Protein AF-A0A2I2V5B1-F1 (afdb_monomer_lite)

Foldseek 3Di:
DPPQAEEDVVVVVLVCVLPDPDPDDPVVLQVDFPDWDWDADPVRRYIGTPPVPTHGDD

pLDDT: mean 80.19, std 11.84, range [50.72, 94.38]

Sequence (58 aa):
MASGVTVNDEVIKVFNDMKVRKSSTQEEIKKRKKAVLFCLSDDKRQIMVEEAKQILGS

Structure (mmCIF, N/CA/C/O backbone):
data_AF-A0A2I2V5B1-F1
#
_entry.id   AF-A0A2I2V5B1-F1
#
loop_
_atom_site.group_PDB
_atom_site.id
_atom_site.type_symbol
_atom_site.label_atom_id
_atom_site.label_alt_id
_atom_site.label_comp_id
_atom_site.label_asym_id
_atom_site.label_entity_id
_atom_site.label_seq_id
_atom_site.pdbx_PDB_ins_code
_atom_site.Cartn_x
_atom_site.Cartn_y
_atom_site.Cartn_z
_atom_site.occupancy
_atom_site.B_iso_or_equiv
_atom_site.auth_seq_id
_atom_site.auth_comp_id
_atom_site.auth_asym_id
_atom_site.auth_atom_id
_atom_site.pdbx_PDB_model_num
ATOM 1 N N . MET A 1 1 ? 21.376 -3.245 -7.365 1.00 58.31 1 MET A N 1
ATOM 2 C CA . MET A 1 1 ? 20.030 -3.448 -7.939 1.00 58.31 1 MET A CA 1
ATOM 3 C C . MET A 1 1 ? 19.277 -2.136 -7.818 1.00 58.31 1 MET A C 1
ATOM 5 O O . MET A 1 1 ? 19.029 -1.715 -6.699 1.00 58.31 1 MET A O 1
ATOM 9 N N . ALA A 1 2 ? 18.991 -1.460 -8.930 1.00 59.69 2 ALA A N 1
ATOM 10 C CA . ALA A 1 2 ? 18.018 -0.370 -8.947 1.00 59.69 2 ALA A CA 1
ATOM 11 C C . ALA A 1 2 ? 16.694 -0.990 -9.399 1.00 59.69 2 ALA A C 1
ATOM 13 O O . ALA A 1 2 ? 16.658 -1.629 -10.447 1.00 59.69 2 ALA A O 1
ATOM 14 N N . SER A 1 3 ? 15.639 -0.889 -8.591 1.00 71.56 3 SER A N 1
ATOM 15 C CA . SER A 1 3 ? 14.395 -1.639 -8.807 1.00 71.56 3 SER A CA 1
ATOM 16 C C . SER A 1 3 ? 13.561 -1.139 -9.991 1.00 71.56 3 SER A C 1
ATOM 18 O O . SER A 1 3 ? 12.534 -1.737 -10.278 1.00 71.56 3 SER A O 1
ATOM 20 N N . GLY A 1 4 ? 13.968 -0.063 -10.682 1.00 86.75 4 GLY A N 1
ATOM 21 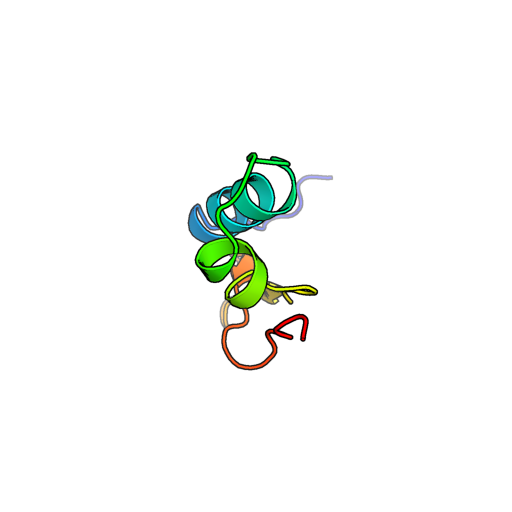C CA . GLY A 1 4 ? 13.254 0.505 -11.837 1.00 86.75 4 GLY A CA 1
ATOM 22 C C . GLY A 1 4 ? 11.851 1.042 -11.524 1.00 86.75 4 GLY A C 1
ATOM 23 O O . GLY A 1 4 ? 11.185 1.555 -12.417 1.00 86.75 4 GLY A O 1
ATOM 24 N N . VAL A 1 5 ? 11.423 0.937 -10.264 1.00 89.88 5 VAL A N 1
ATOM 25 C CA . VAL A 1 5 ? 10.103 1.318 -9.776 1.00 89.88 5 VAL A CA 1
ATOM 26 C C . VAL A 1 5 ? 10.228 2.432 -8.751 1.00 89.88 5 VAL A C 1
ATOM 28 O O . VAL A 1 5 ? 11.115 2.406 -7.894 1.00 89.88 5 VAL A O 1
ATOM 31 N N . THR A 1 6 ? 9.336 3.408 -8.834 1.00 93.50 6 THR A N 1
ATOM 32 C CA . THR A 1 6 ? 9.194 4.479 -7.852 1.00 93.50 6 THR A CA 1
ATOM 33 C C . THR A 1 6 ? 8.086 4.132 -6.864 1.00 93.50 6 THR A C 1
ATOM 35 O O . THR A 1 6 ? 7.212 3.308 -7.129 1.00 93.50 6 THR A O 1
ATOM 38 N N . VAL A 1 7 ? 8.135 4.725 -5.678 1.00 92.81 7 VAL A N 1
ATOM 39 C CA . VAL A 1 7 ? 7.087 4.563 -4.667 1.00 92.81 7 VAL A CA 1
ATOM 40 C C . VAL A 1 7 ? 6.235 5.818 -4.694 1.00 92.81 7 VAL A C 1
ATOM 42 O O . VAL A 1 7 ? 6.781 6.917 -4.644 1.00 92.81 7 VAL A O 1
ATOM 45 N N . ASN A 1 8 ? 4.918 5.663 -4.796 1.00 93.12 8 ASN A N 1
ATOM 46 C CA . ASN A 1 8 ? 4.004 6.795 -4.719 1.00 93.12 8 ASN A CA 1
ATOM 47 C C . ASN A 1 8 ? 3.996 7.371 -3.287 1.00 93.12 8 ASN A C 1
ATOM 49 O O . ASN A 1 8 ? 4.016 6.615 -2.312 1.00 93.12 8 ASN A O 1
ATOM 53 N N . ASP A 1 9 ? 3.943 8.696 -3.144 1.00 93.31 9 ASP A N 1
ATOM 54 C CA . ASP A 1 9 ? 3.913 9.381 -1.845 1.00 93.31 9 ASP A CA 1
ATOM 55 C C . ASP A 1 9 ? 2.767 8.910 -0.937 1.00 93.31 9 ASP A C 1
ATOM 57 O O . ASP A 1 9 ? 2.911 8.866 0.289 1.00 93.31 9 ASP A O 1
ATOM 61 N N . GLU A 1 10 ? 1.647 8.472 -1.515 1.00 90.81 10 GLU A N 1
ATOM 62 C CA . GLU A 1 10 ? 0.533 7.911 -0.748 1.00 90.81 10 GLU A CA 1
ATOM 63 C C . GLU A 1 10 ? 0.915 6.634 0.008 1.00 90.81 10 GLU A C 1
ATOM 65 O O . GLU A 1 10 ? 0.511 6.446 1.157 1.00 90.81 10 GLU A O 1
ATOM 70 N N . VAL A 1 11 ? 1.761 5.787 -0.584 1.00 91.06 11 VAL A N 1
ATOM 71 C CA . VAL A 1 11 ? 2.283 4.577 0.069 1.00 91.06 11 VAL A CA 1
ATOM 72 C C . VAL A 1 11 ? 3.122 4.953 1.289 1.00 91.06 11 VAL A C 1
ATOM 74 O O . VAL A 1 11 ? 2.987 4.344 2.352 1.00 91.06 11 VAL A O 1
ATOM 77 N N . ILE A 1 12 ? 3.947 5.996 1.163 1.00 91.88 12 ILE A N 1
ATOM 78 C CA . ILE A 1 12 ? 4.795 6.502 2.250 1.00 91.88 12 ILE A CA 1
ATOM 79 C C . ILE A 1 12 ? 3.928 7.060 3.384 1.00 91.88 12 ILE A C 1
ATOM 81 O O . ILE A 1 12 ? 4.170 6.765 4.558 1.00 91.88 12 ILE A O 1
ATOM 85 N N . LYS A 1 13 ? 2.889 7.830 3.043 1.00 89.56 13 LYS A N 1
ATOM 86 C CA . LYS A 1 13 ? 1.935 8.380 4.011 1.00 89.56 13 LYS A CA 1
ATOM 87 C C . LYS A 1 13 ? 1.218 7.272 4.783 1.00 89.56 13 LYS A C 1
ATOM 89 O O . LYS A 1 13 ? 1.245 7.282 6.012 1.00 89.56 13 LYS A O 1
ATOM 94 N N . VAL A 1 14 ? 0.655 6.285 4.081 1.00 86.25 14 VAL A N 1
ATOM 95 C CA . VAL A 1 14 ? -0.039 5.150 4.710 1.00 86.25 14 VAL A CA 1
ATOM 96 C C . VAL A 1 14 ? 0.910 4.346 5.596 1.00 86.25 14 VAL A C 1
ATOM 98 O O . VAL A 1 14 ? 0.548 3.974 6.712 1.00 86.25 14 VAL A O 1
ATOM 101 N N . PHE A 1 15 ? 2.145 4.119 5.149 1.00 86.69 15 PHE A N 1
ATOM 102 C CA . PHE A 1 15 ? 3.140 3.415 5.952 1.00 86.69 15 PHE A CA 1
ATOM 103 C C . PHE A 1 15 ? 3.475 4.166 7.248 1.00 86.69 15 PHE A C 1
ATOM 105 O O . PHE A 1 15 ? 3.548 3.555 8.318 1.00 86.69 15 PHE A O 1
ATOM 112 N N . ASN A 1 16 ? 3.633 5.490 7.179 1.00 87.12 16 ASN A N 1
ATOM 113 C CA . ASN A 1 16 ? 3.853 6.316 8.363 1.00 87.12 16 ASN A CA 1
ATOM 114 C C . ASN A 1 16 ? 2.644 6.285 9.307 1.00 87.12 16 ASN A C 1
ATOM 116 O O . ASN A 1 16 ? 2.825 6.067 10.503 1.00 87.12 16 ASN A O 1
ATOM 120 N N . ASP A 1 17 ? 1.423 6.399 8.790 1.00 81.19 17 ASP A N 1
ATOM 121 C CA . ASP A 1 17 ? 0.206 6.312 9.605 1.00 81.19 17 ASP A CA 1
ATOM 122 C C . ASP A 1 17 ? 0.047 4.930 10.269 1.00 81.19 17 ASP A C 1
ATOM 124 O O . ASP A 1 17 ? -0.393 4.831 11.416 1.00 81.19 17 ASP A O 1
ATOM 128 N N . MET A 1 18 ? 0.466 3.848 9.600 1.00 79.00 18 MET A N 1
ATOM 129 C CA . MET A 1 18 ? 0.480 2.505 10.191 1.00 79.00 18 MET A CA 1
ATOM 130 C C . MET A 1 18 ? 1.560 2.350 11.271 1.00 79.00 18 MET A C 1
ATOM 132 O O . MET A 1 18 ? 1.290 1.753 12.321 1.00 79.00 18 MET A O 1
ATOM 136 N N . LYS A 1 19 ? 2.769 2.876 11.027 1.00 74.00 19 LYS A N 1
ATOM 137 C CA . LYS A 1 19 ? 3.937 2.742 11.913 1.00 74.00 19 LYS A CA 1
ATOM 138 C C . LYS A 1 19 ? 3.824 3.603 13.173 1.00 74.00 19 LYS A C 1
ATOM 140 O O . LYS A 1 19 ? 4.248 3.168 14.246 1.00 74.00 19 LYS A O 1
ATOM 145 N N . VAL A 1 20 ? 3.273 4.812 13.072 1.00 63.47 20 VAL A N 1
ATOM 146 C CA . VAL A 1 20 ? 3.159 5.719 14.216 1.00 63.47 20 VAL A CA 1
ATOM 147 C C . VAL A 1 20 ? 2.055 5.203 15.144 1.00 63.47 20 VAL A C 1
ATOM 149 O O . VAL A 1 20 ? 0.867 5.249 14.833 1.00 63.47 20 VAL A O 1
ATOM 152 N N . ARG A 1 21 ? 2.436 4.716 16.333 1.00 61.88 21 ARG A N 1
ATOM 153 C CA . ARG A 1 21 ? 1.504 4.533 17.457 1.00 61.88 21 ARG A CA 1
ATOM 154 C C . ARG A 1 21 ? 1.115 5.916 17.985 1.00 61.88 21 ARG A C 1
ATOM 156 O O . ARG A 1 21 ? 1.614 6.340 19.022 1.00 61.88 21 ARG A O 1
ATOM 163 N N . LYS A 1 22 ? 0.275 6.651 17.250 1.00 62.12 22 LYS A N 1
ATOM 164 C CA . LYS A 1 22 ? -0.384 7.829 17.817 1.00 62.12 22 LYS A CA 1
ATOM 165 C C . LYS A 1 22 ? -1.318 7.328 18.913 1.00 62.12 22 LYS A C 1
ATOM 167 O O . LYS A 1 22 ? -1.953 6.284 18.761 1.00 62.12 22 LYS A O 1
ATOM 172 N N . SER A 1 23 ? -1.356 8.039 20.030 1.00 57.62 23 SER A N 1
ATOM 173 C CA . SER A 1 23 ? -2.357 7.878 21.082 1.00 57.62 23 SER A CA 1
ATOM 174 C C . SER A 1 23 ? -3.720 8.247 20.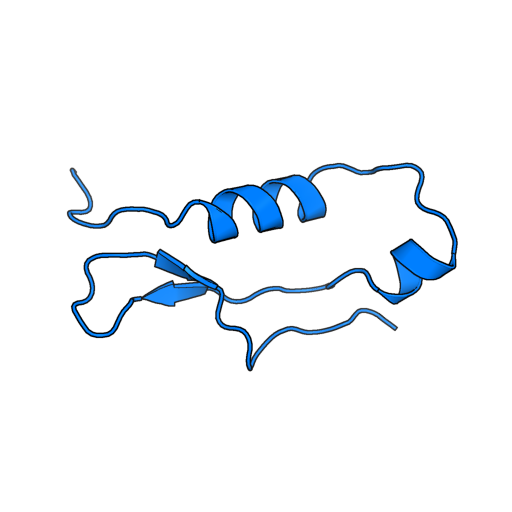489 1.00 57.62 23 SER A C 1
ATOM 176 O O . SER A 1 23 ? -4.176 9.377 20.610 1.00 57.62 23 SER A O 1
AT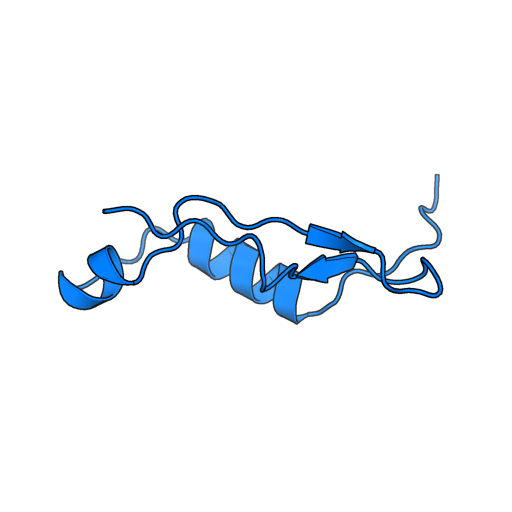OM 178 N N . SER A 1 24 ? -4.291 7.328 19.719 1.00 64.88 24 SER A N 1
ATOM 179 C CA . SER A 1 24 ? -5.467 7.568 18.894 1.00 64.88 24 SER A CA 1
ATOM 180 C C . SER A 1 24 ? -6.731 7.493 19.737 1.00 64.88 24 SER A C 1
ATOM 182 O O . SER A 1 24 ? -6.871 6.634 20.611 1.00 64.88 24 SER A O 1
ATOM 184 N N . THR A 1 25 ? -7.668 8.388 19.452 1.00 73.81 25 THR A N 1
ATOM 185 C CA . THR A 1 25 ? -9.022 8.330 20.014 1.00 73.81 25 THR A CA 1
ATOM 186 C C . THR A 1 25 ? -9.728 7.030 19.593 1.00 73.81 25 THR A C 1
ATOM 188 O O . THR A 1 25 ? -9.364 6.419 18.587 1.00 73.81 25 THR A O 1
ATOM 191 N N . GLN A 1 26 ? -10.750 6.576 20.335 1.00 71.94 26 GLN A N 1
ATOM 192 C CA . GLN A 1 26 ? -11.472 5.332 19.992 1.00 71.94 26 GLN A CA 1
ATOM 193 C C . GLN A 1 26 ? -12.011 5.325 18.550 1.00 71.94 26 GLN A C 1
ATOM 195 O O . GLN A 1 26 ? -12.041 4.274 17.911 1.00 71.94 26 GLN A O 1
ATOM 200 N N . GLU A 1 27 ? -12.409 6.482 18.018 1.00 74.31 27 GLU A N 1
ATOM 201 C CA . GLU A 1 27 ? -12.869 6.604 16.632 1.00 74.31 27 GLU A CA 1
ATOM 202 C C . GLU A 1 27 ? -11.747 6.408 15.605 1.00 74.31 27 GLU A C 1
ATOM 204 O O . GLU A 1 27 ? -11.961 5.762 14.579 1.00 74.31 27 GLU A O 1
ATOM 209 N N . GLU A 1 28 ? -10.541 6.909 15.875 1.00 74.12 28 GLU A N 1
ATOM 210 C CA . GLU A 1 28 ? -9.372 6.680 15.019 1.00 74.12 28 GLU A CA 1
ATOM 211 C C . GLU A 1 28 ? -8.894 5.227 15.076 1.00 74.12 28 GLU A C 1
ATOM 213 O O . GLU A 1 28 ? -8.487 4.677 14.054 1.00 74.12 28 GLU A O 1
ATOM 218 N N . ILE A 1 29 ? -8.997 4.576 16.242 1.00 72.31 29 ILE A N 1
ATOM 219 C CA . ILE A 1 29 ? -8.682 3.148 16.385 1.00 72.31 29 ILE A CA 1
ATOM 220 C C . ILE A 1 29 ? -9.636 2.309 15.526 1.00 72.31 29 ILE A C 1
ATOM 222 O O . ILE A 1 29 ? -9.170 1.442 14.792 1.00 72.31 29 ILE A O 1
ATOM 226 N N . LYS A 1 30 ? -10.944 2.609 15.541 1.00 70.56 30 LYS A N 1
ATOM 227 C CA . LYS A 1 30 ? -11.939 1.920 14.695 1.00 70.56 30 LYS A CA 1
ATOM 228 C C . LYS A 1 30 ? -11.721 2.138 13.197 1.00 70.56 30 LYS A C 1
ATOM 230 O O . LYS A 1 30 ? -12.065 1.275 12.399 1.00 70.56 30 LYS A O 1
ATOM 235 N N . LYS A 1 31 ? -11.161 3.284 12.797 1.00 72.19 31 LYS A N 1
ATOM 236 C CA . LYS A 1 31 ? -10.830 3.591 11.393 1.00 72.19 31 LYS A CA 1
ATOM 237 C C . LYS A 1 31 ? -9.449 3.065 10.982 1.00 72.19 31 LYS A C 1
ATOM 239 O O . LYS A 1 31 ? -9.063 3.201 9.819 1.00 72.19 31 LYS A O 1
ATOM 244 N N . ARG A 1 32 ? -8.694 2.457 11.907 1.00 71.19 32 ARG A N 1
ATOM 245 C CA . ARG A 1 32 ? -7.340 1.970 11.647 1.00 71.19 32 ARG A CA 1
ATOM 246 C C . ARG A 1 32 ? -7.379 0.716 10.778 1.00 71.19 32 ARG A C 1
ATOM 248 O O . ARG A 1 32 ? -7.951 -0.318 11.126 1.00 71.19 32 ARG A O 1
ATOM 255 N N . LYS A 1 33 ? -6.703 0.799 9.637 1.00 72.38 33 LYS A N 1
ATOM 256 C CA . LYS A 1 33 ? -6.514 -0.334 8.730 1.00 72.38 33 LYS A CA 1
ATOM 257 C C . LYS A 1 33 ? -5.529 -1.315 9.368 1.00 72.38 33 LYS A C 1
ATOM 259 O O . LYS A 1 33 ? -4.416 -0.937 9.732 1.00 72.38 33 LYS A O 1
ATOM 264 N N . LYS A 1 34 ? -5.954 -2.569 9.536 1.00 77.25 34 LYS A N 1
ATOM 265 C CA . LYS A 1 34 ? -5.146 -3.656 10.112 1.00 77.25 34 LYS A CA 1
ATOM 266 C C . LYS A 1 34 ? -4.150 -4.198 9.093 1.00 77.25 34 LYS A C 1
ATOM 268 O O . LYS A 1 34 ? -3.038 -4.564 9.458 1.00 77.25 34 LYS A O 1
ATOM 273 N N . ALA A 1 35 ? -4.548 -4.203 7.825 1.00 81.81 35 ALA A N 1
ATOM 274 C CA . ALA A 1 35 ? -3.678 -4.513 6.707 1.00 81.81 35 ALA A CA 1
ATOM 275 C C . ALA A 1 35 ? -4.004 -3.608 5.518 1.00 81.81 35 ALA A C 1
ATOM 277 O O . ALA A 1 35 ? -5.169 -3.299 5.249 1.00 81.81 35 ALA A O 1
ATOM 278 N N . VAL A 1 36 ? -2.952 -3.214 4.810 1.00 86.06 36 VAL A N 1
ATOM 279 C CA . VAL A 1 36 ? -3.011 -2.471 3.554 1.00 86.06 36 VAL A CA 1
ATOM 280 C C . VAL A 1 36 ? -2.210 -3.268 2.536 1.00 86.06 36 VAL A C 1
ATOM 282 O O . VAL A 1 36 ? -1.118 -3.744 2.853 1.00 86.06 36 VAL A O 1
ATOM 285 N N . LEU A 1 37 ? -2.766 -3.444 1.340 1.00 89.62 37 LEU A N 1
ATOM 286 C CA . LEU A 1 37 ? -2.061 -4.051 0.220 1.00 89.62 37 LEU A CA 1
ATOM 287 C C . LEU A 1 37 ? -1.547 -2.959 -0.715 1.00 89.62 37 LEU A C 1
ATOM 289 O O . LEU A 1 37 ? -2.156 -1.901 -0.859 1.00 89.62 37 LEU A O 1
ATOM 293 N N . PHE A 1 38 ? -0.421 -3.246 -1.354 1.00 91.31 38 PHE A N 1
ATOM 294 C CA . PHE A 1 38 ? 0.155 -2.408 -2.394 1.00 91.31 38 PHE A CA 1
ATOM 295 C C . PHE A 1 38 ? 0.165 -3.188 -3.704 1.00 91.31 38 PHE A C 1
ATOM 297 O O . PHE A 1 38 ? 0.380 -4.403 -3.705 1.00 91.31 38 PHE A O 1
ATOM 304 N N . CYS A 1 39 ? -0.057 -2.491 -4.809 1.00 92.88 39 CYS A N 1
ATOM 305 C CA . CYS A 1 39 ? 0.004 -3.042 -6.156 1.00 92.88 39 CYS A CA 1
ATOM 306 C C . CYS A 1 39 ? 0.958 -2.213 -7.022 1.00 92.88 39 CYS A C 1
ATOM 308 O O . CYS A 1 39 ? 1.371 -1.112 -6.653 1.00 92.88 39 CYS A O 1
ATOM 310 N N . LEU A 1 40 ? 1.365 -2.779 -8.156 1.00 92.94 40 LEU A N 1
ATOM 311 C CA . LEU A 1 40 ? 2.064 -2.017 -9.183 1.00 92.94 40 LEU A CA 1
ATOM 312 C C . LEU A 1 40 ? 1.034 -1.294 -10.049 1.00 92.94 40 LEU A C 1
ATOM 314 O O . LEU A 1 40 ? -0.027 -1.851 -10.325 1.00 92.94 40 LEU A O 1
ATOM 318 N N . SER A 1 41 ? 1.381 -0.094 -10.503 1.00 90.94 41 SER A N 1
ATOM 319 C CA . SER A 1 41 ? 0.657 0.607 -11.561 1.00 90.94 41 SER A CA 1
ATOM 320 C C . SER A 1 41 ? 0.612 -0.227 -12.847 1.00 90.94 41 SER A C 1
ATOM 322 O O . SER A 1 41 ? 1.430 -1.132 -13.040 1.00 90.94 41 SER A O 1
ATOM 324 N N . ASP A 1 42 ? -0.315 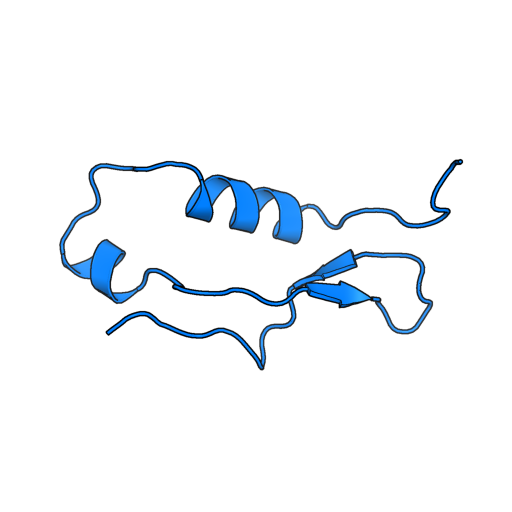0.087 -13.754 1.00 90.50 42 ASP A N 1
ATOM 325 C CA . ASP A 1 42 ? -0.490 -0.662 -15.010 1.00 90.50 42 ASP A CA 1
ATOM 326 C C . ASP A 1 42 ? 0.791 -0.705 -15.861 1.00 90.50 42 ASP A C 1
ATOM 328 O O . ASP A 1 42 ? 1.130 -1.728 -16.463 1.00 90.50 42 ASP A O 1
ATOM 332 N N . ASP A 1 43 ? 1.559 0.388 -15.855 1.00 92.50 43 ASP A N 1
ATOM 333 C CA . ASP A 1 43 ? 2.857 0.508 -16.525 1.00 92.50 43 ASP A CA 1
ATOM 334 C C . ASP A 1 43 ? 4.019 -0.128 -15.736 1.00 92.50 43 ASP A C 1
ATOM 336 O O . ASP A 1 43 ? 5.157 -0.162 -16.210 1.00 92.50 43 ASP A O 1
ATOM 340 N N . LYS A 1 44 ? 3.732 -0.664 -14.543 1.00 89.31 44 LYS A N 1
ATOM 341 C CA . LYS A 1 44 ? 4.649 -1.346 -13.618 1.00 89.31 44 LYS A CA 1
ATOM 342 C C . LYS A 1 44 ? 5.829 -0.493 -13.163 1.00 89.31 44 LYS A C 1
ATOM 344 O O . LYS A 1 44 ? 6.842 -1.041 -12.732 1.00 89.31 44 LYS A O 1
ATOM 349 N N . ARG A 1 45 ? 5.713 0.835 -13.250 1.00 92.31 45 ARG A N 1
ATOM 350 C CA . ARG A 1 45 ? 6.770 1.773 -12.841 1.00 92.31 45 ARG A CA 1
ATOM 351 C C . ARG A 1 45 ? 6.577 2.315 -11.438 1.00 92.31 45 ARG A C 1
ATOM 353 O O . ARG A 1 45 ? 7.526 2.873 -10.900 1.00 92.31 45 ARG A O 1
ATOM 360 N N . GLN A 1 46 ? 5.394 2.172 -10.846 1.00 93.44 46 GLN A N 1
ATOM 361 C CA . GLN A 1 46 ? 5.090 2.765 -9.549 1.00 93.44 46 GLN A CA 1
ATOM 362 C C . GLN A 1 46 ? 4.427 1.761 -8.610 1.00 93.44 46 GLN A C 1
ATOM 364 O O . GLN A 1 46 ? 3.586 0.968 -9.023 1.00 93.44 46 GLN A O 1
ATOM 369 N N . ILE A 1 47 ? 4.790 1.812 -7.330 1.00 94.38 47 ILE A N 1
ATOM 370 C CA . ILE A 1 47 ? 4.073 1.117 -6.259 1.00 94.38 47 ILE A CA 1
ATOM 371 C C . ILE A 1 47 ? 2.971 2.047 -5.754 1.00 94.38 47 ILE A C 1
ATOM 373 O O . ILE A 1 47 ? 3.253 3.178 -5.353 1.00 94.38 47 ILE A O 1
ATOM 377 N N . MET A 1 48 ? 1.734 1.559 -5.763 1.00 93.69 48 MET A N 1
ATOM 378 C CA . MET A 1 48 ? 0.525 2.282 -5.370 1.00 93.69 48 MET A CA 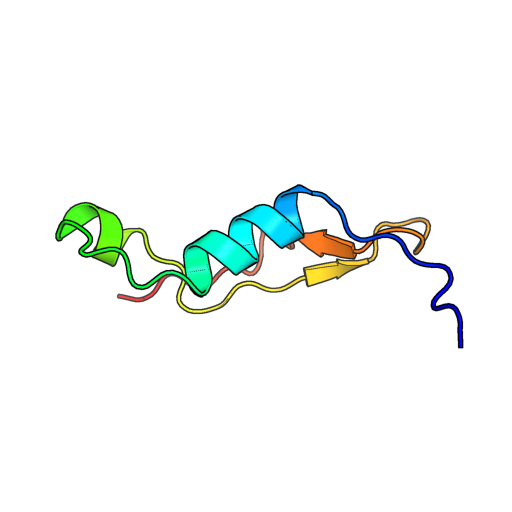1
ATOM 379 C C . MET A 1 48 ? -0.246 1.523 -4.285 1.00 93.69 48 MET A C 1
ATOM 381 O O . MET A 1 48 ? -0.015 0.336 -4.047 1.00 93.69 48 MET A O 1
ATOM 385 N N . VAL A 1 49 ? -1.150 2.221 -3.598 1.00 90.88 49 VAL A N 1
ATOM 386 C CA . VAL A 1 49 ? -2.038 1.619 -2.596 1.00 90.88 49 VAL A CA 1
ATOM 387 C C . VAL A 1 49 ? -3.180 0.901 -3.308 1.00 90.88 49 VAL A C 1
ATOM 389 O O . VAL A 1 49 ? -3.880 1.502 -4.115 1.00 90.88 49 VAL A O 1
ATOM 392 N N . GLU A 1 50 ? -3.390 -0.374 -2.989 1.00 90.38 50 GLU A N 1
ATOM 393 C CA . GLU A 1 50 ? -4.544 -1.124 -3.482 1.00 90.38 50 GLU A CA 1
ATOM 394 C C . GLU A 1 50 ? -5.750 -0.812 -2.596 1.00 90.38 50 GLU A C 1
ATOM 396 O O . GLU A 1 50 ? -5.902 -1.364 -1.499 1.00 90.38 50 GLU A O 1
ATOM 401 N N . GLU A 1 51 ? -6.604 0.102 -3.054 1.00 80.31 51 GLU A N 1
ATOM 402 C CA . GLU A 1 51 ? -7.711 0.580 -2.239 1.00 80.31 51 GLU A CA 1
ATOM 403 C C . GLU A 1 51 ? -8.779 -0.489 -1.983 1.00 80.31 51 GLU A C 1
ATOM 405 O O . GLU A 1 51 ? -9.354 -0.521 -0.889 1.00 80.31 51 GLU A O 1
ATOM 410 N N . ALA A 1 52 ? -8.995 -1.394 -2.945 1.00 75.81 52 ALA A N 1
ATOM 411 C CA . ALA A 1 52 ? -10.069 -2.385 -2.905 1.00 75.81 52 ALA A CA 1
ATOM 412 C C . ALA A 1 52 ? -9.808 -3.540 -1.924 1.00 75.81 52 ALA A C 1
ATOM 414 O O . ALA A 1 52 ? -10.723 -4.297 -1.597 1.00 75.81 52 ALA A O 1
ATOM 415 N N . LYS A 1 53 ? -8.567 -3.701 -1.448 1.00 76.94 53 LYS A N 1
ATOM 416 C CA . LYS A 1 53 ? -8.153 -4.840 -0.608 1.00 76.94 53 LYS A CA 1
ATOM 417 C C . LYS A 1 53 ? -7.608 -4.416 0.752 1.00 76.94 53 LYS A C 1
ATOM 419 O O . LYS A 1 53 ? -6.675 -5.017 1.286 1.00 76.94 53 LYS A O 1
ATOM 424 N N . GLN A 1 54 ? -8.198 -3.372 1.320 1.00 74.25 54 GLN A N 1
ATOM 425 C CA . GLN A 1 54 ? -7.839 -2.876 2.643 1.00 74.25 54 GLN A CA 1
ATOM 426 C C . GLN A 1 54 ? -8.699 -3.553 3.711 1.00 74.25 54 GLN A C 1
ATOM 428 O O . GLN A 1 54 ? -9.922 -3.588 3.605 1.00 74.25 54 GLN A O 1
ATOM 433 N N . ILE A 1 55 ? -8.060 -4.078 4.758 1.00 76.38 55 ILE A N 1
ATOM 434 C CA . ILE A 1 55 ? -8.758 -4.733 5.871 1.00 76.38 55 ILE A CA 1
ATOM 435 C C . ILE A 1 55 ? -8.834 -3.739 7.030 1.00 76.38 55 ILE A C 1
ATOM 437 O O . ILE A 1 55 ? -7.803 -3.371 7.602 1.00 76.38 55 ILE A O 1
ATOM 441 N N . LEU A 1 56 ? -10.045 -3.316 7.402 1.00 66.62 56 LEU A N 1
ATOM 442 C CA . LEU A 1 56 ? -10.274 -2.596 8.657 1.00 66.62 56 LEU A CA 1
ATOM 443 C C . LEU A 1 56 ? -10.221 -3.572 9.834 1.00 66.62 56 LEU A C 1
ATOM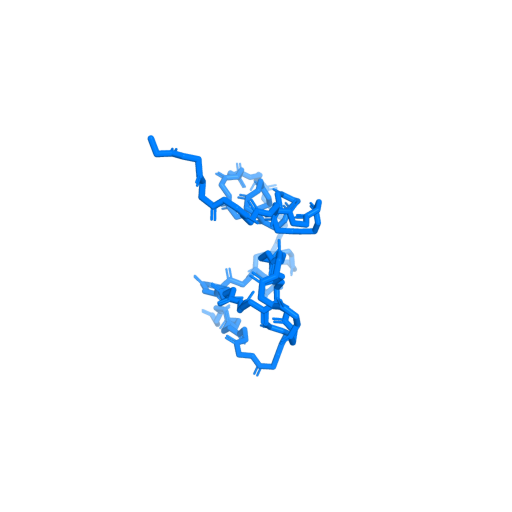 445 O O . LEU A 1 56 ? -10.798 -4.657 9.785 1.00 66.62 56 LEU A O 1
ATOM 449 N N . GLY A 1 57 ? -9.490 -3.197 10.883 1.00 60.34 57 GLY A N 1
ATOM 450 C CA . GLY A 1 57 ? -9.503 -3.942 12.135 1.00 60.34 57 GLY A CA 1
ATOM 451 C C . GLY A 1 57 ? -10.757 -3.590 12.922 1.00 60.34 57 GLY A C 1
ATOM 452 O O . GLY A 1 57 ? -10.898 -2.449 13.346 1.00 60.34 57 GLY A O 1
ATOM 453 N N . SER A 1 58 ? -11.651 -4.561 13.089 1.00 50.72 58 SER A N 1
ATOM 454 C CA . SER A 1 58 ? -12.709 -4.545 14.107 1.00 50.72 58 SER A CA 1
ATOM 455 C C . SER A 1 58 ? -12.129 -4.517 15.516 1.00 50.72 58 SER A C 1
ATOM 457 O O . SER A 1 58 ? -11.131 -5.254 15.722 1.00 50.72 58 SER A O 1
#

Radius of gyration: 13.5 Å; chains: 1; bounding box: 33×14×38 Å

Secondary structure (DSSP, 8-state):
---S-EEPHHHHHHHHHHH------HHHHHT-EEEEEEEE-TTSSEEEEEEEEEEE--